Protein AF-A0A6P7H592-F1 (afdb_monomer)

Organism: NCBI:txid50390

Foldseek 3Di:
DDDDDDDPDDPDDPDVVLLVVLLCVCVPPVDNQDNCNSCVVSVNHPCNVVSNVVDDPPDPPDDDDDDPPPDPDDPVVVVVVVVVVVVCCVVPVDDDPVNVVVVVVVVVD

Mean predicted aligned error: 13.51 Å

Secondary structure (DSSP, 8-state):
-----------PPPPHHHHHHHHHHHH-TTS---HHHHHHHTT--THHHHHHHH--TT------S--GGG-SS-HHHHHHHHHHHHHHHHHHS---HHHHHHHHHHTT-

pLDDT: mean 79.07, std 10.34, range [46.09, 93.75]

Solvent-accessible surface area (backbone atoms only — not comparable to full-atom values): 7120 Å² total; per-residue (Å²): 132,85,85,82,83,77,83,91,71,88,84,73,77,75,56,70,66,59,53,50,55,39,45,47,55,47,63,41,80,93,46,91,42,51,70,68,54,38,16,60,77,66,72,38,66,88,57,50,68,58,46,52,74,70,42,54,95,88,50,84,84,74,82,84,75,85,72,75,88,75,60,90,62,54,75,69,53,48,54,50,49,50,54,48,52,52,52,46,44,73,74,51,77,72,76,49,75,66,58,56,53,55,50,56,61,65,77,72,113

Radius of gyration: 21.64 Å; Cα contacts (8 Å, |Δi|>4): 41; chains: 1; bounding box: 49×31×56 Å

Sequence (109 aa):
MVRTYKRKTHRVTPPLDVFWRAAEAVRNEEHIISIRKAAQDFGIHRSLARFIKRTPETNRTVQMGYKKSRLVFCEREEIELEKYLKKTSDMYFGLTPIEVRNSSYLLSL

Structure (mmCIF, N/CA/C/O backbone):
data_AF-A0A6P7H592-F1
#
_entry.id   AF-A0A6P7H592-F1
#
loop_
_atom_site.group_PDB
_atom_site.id
_atom_site.type_symbol
_atom_site.label_atom_id
_atom_site.label_alt_id
_atom_site.label_comp_id
_atom_site.label_asym_id
_atom_site.label_entity_id
_atom_site.label_seq_id
_atom_site.pdbx_PDB_ins_code
_atom_site.Cartn_x
_atom_site.Cartn_y
_atom_site.Cartn_z
_atom_site.occupancy
_atom_site.B_iso_or_equiv
_atom_site.auth_seq_id
_atom_site.auth_comp_id
_atom_site.auth_asym_id
_atom_site.auth_atom_id
_atom_site.pdbx_PDB_model_num
ATOM 1 N N . MET A 1 1 ? -29.606 21.234 -4.670 1.00 68.06 1 MET A N 1
ATOM 2 C CA . MET A 1 1 ? -29.490 19.766 -4.841 1.00 68.06 1 MET A CA 1
ATOM 3 C C . MET A 1 1 ? -28.027 19.369 -4.671 1.00 68.06 1 MET A C 1
ATOM 5 O O . MET A 1 1 ? -27.179 19.979 -5.312 1.00 68.06 1 MET A O 1
ATOM 9 N N . VAL A 1 2 ? -27.707 18.434 -3.771 1.00 73.62 2 VAL A N 1
ATOM 10 C CA . VAL A 1 2 ? -26.317 18.020 -3.490 1.00 73.62 2 VAL A CA 1
ATOM 11 C C . VAL A 1 2 ? -25.783 17.182 -4.654 1.00 73.62 2 VAL A C 1
ATOM 13 O O . VAL A 1 2 ? -26.443 16.255 -5.116 1.00 73.62 2 VAL A O 1
ATOM 16 N N . ARG A 1 3 ? -24.588 17.508 -5.158 1.00 79.94 3 ARG A N 1
ATOM 17 C CA . ARG A 1 3 ? -23.954 16.780 -6.264 1.00 79.94 3 ARG A 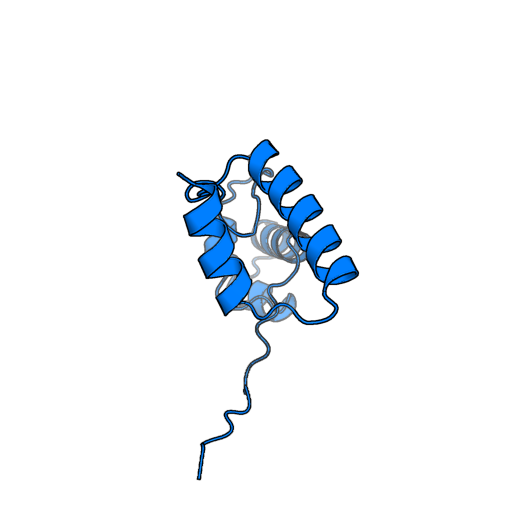CA 1
ATOM 18 C C . ARG A 1 3 ? -23.485 15.401 -5.789 1.00 79.94 3 ARG A C 1
ATOM 20 O O . ARG A 1 3 ? -22.470 15.298 -5.107 1.00 79.94 3 ARG A O 1
ATOM 27 N N . THR A 1 4 ? -24.153 14.332 -6.213 1.00 81.81 4 THR A N 1
ATOM 28 C CA . THR A 1 4 ? -23.646 12.957 -6.069 1.00 81.81 4 THR A CA 1
ATOM 29 C C . THR A 1 4 ? -22.521 12.705 -7.073 1.00 81.81 4 THR A C 1
ATOM 31 O O . THR A 1 4 ? -22.758 12.532 -8.271 1.00 81.81 4 THR A O 1
ATOM 34 N N . TYR A 1 5 ? -21.273 12.706 -6.603 1.00 85.50 5 TYR A N 1
ATOM 35 C CA . TYR A 1 5 ? -20.113 12.380 -7.431 1.00 85.50 5 TYR A CA 1
ATOM 36 C C . TYR A 1 5 ? -20.013 10.862 -7.649 1.00 85.50 5 TYR A C 1
ATOM 38 O O . TYR A 1 5 ? -19.750 10.111 -6.714 1.00 85.50 5 TYR A O 1
ATOM 46 N N . LYS A 1 6 ? -20.170 10.406 -8.899 1.00 85.56 6 LYS A N 1
ATOM 47 C CA . L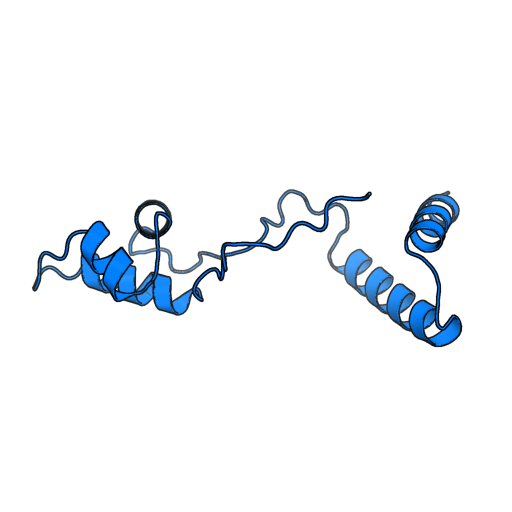YS A 1 6 ? -19.834 9.031 -9.301 1.00 85.56 6 LYS A CA 1
ATOM 48 C C . LYS A 1 6 ? -18.377 8.971 -9.753 1.00 85.56 6 LYS A C 1
ATOM 50 O O . LYS A 1 6 ? -17.960 9.698 -10.659 1.00 85.56 6 LYS A O 1
ATOM 55 N N . ARG A 1 7 ? -17.592 8.100 -9.120 1.00 81.00 7 ARG A N 1
ATOM 56 C CA . ARG A 1 7 ? -16.173 7.919 -9.435 1.00 81.00 7 ARG A CA 1
ATOM 57 C C . ARG A 1 7 ? -16.030 7.275 -10.817 1.00 81.00 7 ARG A C 1
ATOM 59 O O . ARG A 1 7 ? -16.583 6.214 -11.063 1.00 81.00 7 ARG A O 1
ATOM 66 N N . LYS A 1 8 ? -15.266 7.913 -11.708 1.00 84.12 8 LYS A N 1
ATOM 67 C CA . LYS A 1 8 ? -15.058 7.447 -13.096 1.00 84.12 8 LYS A CA 1
ATOM 68 C C . LYS A 1 8 ? -13.863 6.509 -13.275 1.00 84.12 8 LYS A C 1
ATOM 70 O O . LYS A 1 8 ? -13.684 5.951 -14.347 1.00 84.12 8 LYS A O 1
ATOM 75 N N . THR A 1 9 ? -12.996 6.398 -12.268 1.00 76.62 9 THR A N 1
ATOM 76 C CA . THR A 1 9 ? -11.738 5.647 -12.382 1.00 76.62 9 THR A CA 1
ATOM 77 C C . THR A 1 9 ? -11.621 4.609 -11.284 1.00 76.62 9 THR A C 1
ATOM 79 O O . THR A 1 9 ? -11.784 4.914 -10.100 1.00 76.62 9 THR A O 1
ATOM 82 N N . HIS A 1 10 ? -11.285 3.391 -11.692 1.00 69.44 10 HIS A N 1
ATOM 83 C CA . HIS A 1 10 ? -10.927 2.309 -10.796 1.00 69.44 10 HIS A CA 1
ATOM 84 C C . HIS A 1 10 ? -9.405 2.298 -10.639 1.00 69.44 10 HIS A C 1
ATOM 86 O O . HIS A 1 10 ? -8.673 1.788 -11.482 1.00 69.44 10 HIS A O 1
ATOM 92 N N . ARG A 1 11 ? -8.911 2.948 -9.582 1.00 66.31 11 ARG A N 1
ATOM 93 C CA . ARG A 1 11 ? -7.489 2.901 -9.223 1.00 66.31 11 ARG A CA 1
ATOM 94 C C . ARG A 1 11 ? -7.263 1.697 -8.320 1.00 66.31 11 ARG A C 1
ATOM 96 O O . ARG A 1 11 ? -7.155 1.866 -7.110 1.00 66.31 11 ARG A O 1
ATOM 103 N N . VAL A 1 12 ? -7.229 0.500 -8.895 1.00 61.44 12 VAL A N 1
ATOM 104 C CA . VAL A 1 12 ? -6.638 -0.638 -8.189 1.00 61.44 12 VAL A CA 1
ATOM 105 C C . VAL A 1 12 ? -5.148 -0.594 -8.439 1.00 61.44 12 VAL A C 1
ATOM 107 O O . VAL A 1 12 ? -4.697 -0.563 -9.581 1.00 61.44 12 VAL A O 1
ATOM 110 N N . THR A 1 13 ? -4.393 -0.503 -7.352 1.00 71.69 13 THR A N 1
ATOM 111 C CA . THR A 1 13 ? -2.947 -0.666 -7.396 1.00 71.69 13 THR A CA 1
ATOM 112 C C . THR A 1 13 ? -2.692 -2.151 -7.644 1.00 71.69 13 THR A C 1
ATOM 114 O O . THR A 1 13 ? -3.121 -2.953 -6.813 1.00 71.69 13 THR A O 1
ATOM 117 N N . PRO A 1 14 ? -2.050 -2.538 -8.759 1.00 80.88 14 PRO A N 1
ATOM 118 C CA . PRO A 1 14 ? -1.708 -3.933 -9.009 1.00 80.88 14 PRO A CA 1
ATOM 119 C C . PRO A 1 14 ? -0.914 -4.506 -7.827 1.00 80.88 14 PRO A C 1
ATOM 121 O O . PRO A 1 14 ? -0.157 -3.756 -7.193 1.00 80.88 14 PRO A O 1
ATOM 124 N N . PRO A 1 15 ? -1.077 -5.800 -7.505 1.00 85.44 15 PRO A N 1
ATOM 125 C CA . PRO A 1 15 ? -0.326 -6.420 -6.424 1.00 85.44 15 PRO A CA 1
ATOM 126 C C . PRO A 1 15 ? 1.179 -6.350 -6.711 1.00 85.44 15 PRO A C 1
ATOM 128 O O . PRO A 1 15 ? 1.606 -6.282 -7.865 1.00 85.44 15 PRO A O 1
ATOM 131 N N . LEU A 1 16 ? 1.990 -6.372 -5.651 1.00 85.50 16 LEU A N 1
ATOM 132 C CA . LEU A 1 16 ? 3.449 -6.241 -5.744 1.00 85.50 16 LEU A CA 1
ATOM 133 C C . LEU A 1 16 ? 4.074 -7.279 -6.691 1.00 85.50 16 LEU A C 1
ATOM 135 O O . LEU A 1 16 ? 5.001 -6.958 -7.426 1.00 85.50 16 LEU A O 1
ATOM 139 N N . ASP A 1 17 ? 3.532 -8.492 -6.716 1.00 88.00 17 ASP A N 1
ATOM 140 C CA . ASP A 1 17 ? 3.963 -9.561 -7.6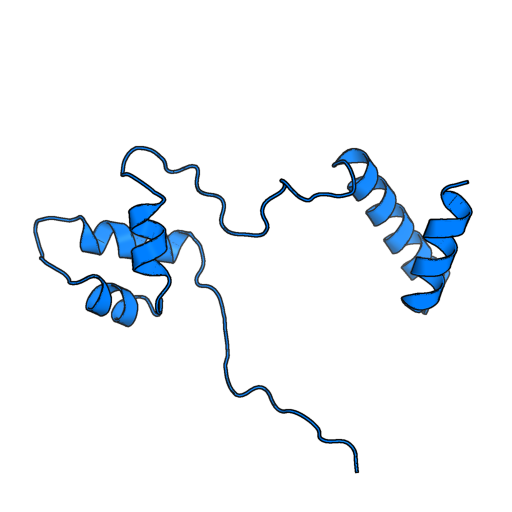18 1.00 88.00 17 ASP A CA 1
ATOM 141 C C . ASP A 1 17 ? 3.861 -9.169 -9.109 1.00 88.00 17 ASP A C 1
ATOM 143 O O . ASP A 1 17 ? 4.787 -9.378 -9.889 1.00 88.00 17 ASP A O 1
ATOM 147 N N . VAL A 1 18 ? 2.781 -8.489 -9.507 1.00 89.19 18 VAL A N 1
ATOM 148 C CA . VAL A 1 18 ? 2.602 -8.014 -10.891 1.00 89.19 18 VAL A CA 1
ATOM 149 C C . VAL A 1 18 ? 3.638 -6.940 -11.245 1.00 89.19 18 VAL A C 1
ATOM 151 O O . VAL A 1 18 ? 4.120 -6.898 -12.375 1.00 89.19 18 VAL A O 1
ATOM 154 N N . PHE A 1 19 ? 4.046 -6.110 -10.279 1.00 88.44 19 PHE A N 1
ATOM 155 C CA . PHE A 1 19 ? 5.137 -5.148 -10.472 1.00 88.44 19 PHE A CA 1
ATOM 156 C C . PHE A 1 19 ? 6.496 -5.822 -10.676 1.00 88.44 19 PHE A C 1
ATOM 158 O O . PHE A 1 19 ? 7.270 -5.348 -11.507 1.00 88.44 19 PHE A O 1
ATOM 165 N N . TRP A 1 20 ? 6.785 -6.903 -9.948 1.00 89.00 20 TRP A N 1
ATOM 166 C CA . TRP A 1 20 ? 8.027 -7.659 -10.115 1.00 89.00 20 TRP A CA 1
ATOM 167 C C . TRP A 1 20 ? 8.098 -8.329 -11.481 1.00 89.00 20 TRP A C 1
ATOM 169 O O . TRP A 1 20 ? 9.067 -8.103 -12.199 1.00 89.00 20 TRP A O 1
ATOM 179 N N . ARG A 1 21 ? 7.037 -9.033 -11.891 1.00 89.75 21 ARG A N 1
ATOM 180 C CA . ARG A 1 21 ? 6.961 -9.665 -13.218 1.00 89.75 21 ARG A CA 1
ATOM 181 C C . ARG A 1 21 ? 7.132 -8.657 -14.356 1.00 89.75 21 ARG A C 1
ATOM 183 O O . ARG A 1 21 ? 7.877 -8.901 -15.300 1.00 89.75 21 ARG A O 1
ATOM 190 N N . ALA A 1 22 ? 6.501 -7.490 -14.239 1.00 89.38 22 ALA A N 1
ATOM 191 C CA . ALA A 1 22 ? 6.656 -6.418 -15.218 1.00 89.38 22 ALA A CA 1
ATOM 192 C C . ALA A 1 22 ? 8.066 -5.802 -15.221 1.00 89.38 22 ALA A C 1
ATOM 194 O O . ALA A 1 22 ? 8.544 -5.375 -16.268 1.00 89.38 22 ALA A O 1
ATOM 195 N N . ALA A 1 23 ? 8.729 -5.724 -14.064 1.00 89.31 23 ALA A N 1
ATOM 196 C CA . ALA A 1 23 ? 10.097 -5.224 -13.964 1.00 89.31 23 ALA A CA 1
ATOM 197 C C . ALA A 1 23 ? 11.114 -6.218 -14.541 1.00 89.31 23 ALA A C 1
ATOM 199 O O . ALA A 1 23 ? 12.034 -5.790 -15.232 1.00 89.31 23 ALA A O 1
ATOM 200 N N . GLU A 1 24 ? 10.932 -7.517 -14.299 1.00 88.38 24 GLU A N 1
ATOM 201 C CA . GLU A 1 24 ? 11.742 -8.589 -14.889 1.00 88.38 24 GLU A CA 1
ATOM 202 C C . GLU A 1 24 ? 11.601 -8.596 -16.414 1.00 88.38 24 GLU A C 1
ATOM 204 O O . GLU A 1 24 ? 12.604 -8.545 -17.113 1.00 88.38 24 GLU A O 1
ATOM 209 N N . ALA A 1 25 ? 10.378 -8.493 -16.945 1.00 88.31 25 ALA A N 1
ATOM 210 C CA . ALA A 1 25 ? 10.140 -8.420 -18.390 1.00 88.31 25 ALA A CA 1
ATOM 211 C C . ALA A 1 25 ? 10.841 -7.236 -19.092 1.00 88.31 25 ALA A C 1
ATOM 213 O O . ALA A 1 25 ? 11.107 -7.306 -20.286 1.00 88.31 25 ALA A O 1
ATOM 214 N N . VAL A 1 26 ? 11.122 -6.144 -18.372 1.00 88.62 26 VAL A N 1
ATOM 215 C CA . VAL A 1 26 ? 11.869 -4.985 -18.898 1.00 88.62 26 VAL A CA 1
ATOM 216 C C . VAL A 1 26 ? 13.385 -5.165 -18.764 1.00 88.62 26 VAL A C 1
ATOM 218 O O . VAL A 1 26 ? 14.132 -4.564 -19.531 1.00 88.62 26 VAL A O 1
ATOM 221 N N . ARG A 1 27 ? 13.847 -5.936 -17.773 1.00 86.25 27 ARG A N 1
ATOM 222 C CA . ARG A 1 27 ? 15.277 -6.182 -17.515 1.00 86.25 27 ARG A CA 1
ATOM 223 C C . ARG A 1 27 ? 15.844 -7.328 -18.332 1.00 86.25 27 ARG A C 1
ATOM 225 O O . ARG A 1 27 ? 17.031 -7.313 -18.621 1.00 86.25 27 ARG A O 1
ATOM 232 N N . ASN A 1 28 ? 15.012 -8.304 -18.680 1.00 83.25 28 ASN A N 1
ATOM 233 C CA . ASN A 1 28 ? 15.428 -9.451 -19.471 1.00 83.25 28 ASN A CA 1
ATOM 234 C C . ASN A 1 28 ? 15.951 -8.977 -20.836 1.00 83.25 28 ASN A C 1
ATOM 236 O O . ASN A 1 28 ? 15.221 -8.368 -21.616 1.00 83.25 28 ASN A O 1
ATOM 240 N N . GLU A 1 29 ? 17.220 -9.267 -21.122 1.00 64.94 29 GLU A N 1
ATOM 241 C CA . GLU A 1 29 ? 17.928 -8.770 -22.311 1.00 64.94 29 GLU A CA 1
ATOM 242 C C . GLU A 1 29 ? 17.487 -9.458 -23.615 1.00 64.94 29 GLU A C 1
ATOM 244 O O . GLU A 1 29 ? 17.701 -8.924 -24.702 1.00 64.94 29 GLU A O 1
ATOM 249 N N . GLU A 1 30 ? 16.818 -10.613 -23.522 1.00 69.00 30 GLU A N 1
ATOM 250 C CA . GLU A 1 30 ? 16.358 -11.402 -24.675 1.00 69.00 30 GLU A CA 1
ATOM 251 C C . GLU A 1 30 ? 15.300 -10.671 -25.520 1.00 69.00 30 GLU A C 1
ATOM 253 O O . GLU A 1 30 ? 15.217 -10.856 -26.738 1.00 69.00 30 GLU A O 1
ATOM 258 N N . HIS A 1 31 ? 14.506 -9.793 -24.898 1.00 66.75 31 HIS A N 1
ATOM 259 C CA . HIS A 1 31 ? 13.498 -8.988 -25.577 1.00 66.75 31 HIS A CA 1
ATOM 260 C C . HIS A 1 31 ? 13.495 -7.559 -25.035 1.00 66.75 31 HIS A C 1
ATOM 262 O O . HIS A 1 31 ? 13.090 -7.311 -23.904 1.00 66.75 31 HIS A O 1
ATOM 268 N N . ILE A 1 32 ? 13.865 -6.589 -25.879 1.00 74.69 32 ILE A N 1
ATOM 269 C CA . ILE A 1 32 ? 13.835 -5.161 -25.530 1.00 74.69 32 ILE A CA 1
ATOM 270 C C . ILE A 1 32 ? 12.373 -4.685 -25.472 1.00 74.69 32 ILE A C 1
ATOM 272 O O . ILE A 1 32 ? 11.827 -4.112 -26.420 1.00 74.69 32 ILE A O 1
ATOM 276 N N . ILE A 1 33 ? 11.698 -4.942 -24.352 1.00 83.31 33 ILE A N 1
ATOM 277 C CA . ILE A 1 33 ? 10.352 -4.439 -24.086 1.00 83.31 33 ILE A CA 1
ATOM 278 C C . ILE A 1 33 ? 10.480 -3.058 -23.445 1.00 83.31 33 ILE A C 1
ATOM 280 O O . ILE A 1 33 ? 11.025 -2.888 -22.356 1.00 83.31 33 ILE A O 1
ATOM 284 N N . SER A 1 34 ? 9.937 -2.034 -24.109 1.00 88.69 34 SER A N 1
ATOM 285 C CA . SER A 1 34 ? 9.894 -0.694 -23.516 1.00 88.69 34 SER A CA 1
ATOM 286 C C . SER A 1 34 ? 9.061 -0.689 -22.228 1.00 88.69 34 SER A C 1
ATOM 288 O O . SER A 1 34 ? 8.015 -1.338 -22.148 1.00 88.69 34 SER A O 1
ATOM 290 N N . ILE A 1 35 ? 9.455 0.136 -21.252 1.00 87.50 35 ILE A N 1
ATOM 291 C CA . ILE A 1 35 ? 8.726 0.305 -19.979 1.00 87.50 35 ILE A CA 1
ATOM 292 C C . ILE A 1 35 ? 7.238 0.591 -20.219 1.00 87.50 35 ILE A C 1
ATOM 294 O O . ILE A 1 35 ? 6.385 0.135 -19.464 1.00 87.50 35 ILE A O 1
ATOM 298 N N . ARG A 1 36 ? 6.912 1.344 -21.279 1.00 88.62 36 ARG A N 1
ATOM 299 C CA . ARG A 1 36 ? 5.532 1.689 -21.637 1.00 88.62 36 ARG A CA 1
ATOM 300 C C . ARG A 1 36 ? 4.731 0.478 -22.116 1.00 88.62 36 ARG A C 1
ATOM 302 O O . ARG A 1 36 ? 3.558 0.378 -21.771 1.00 88.62 36 ARG A O 1
ATOM 309 N N . LYS A 1 37 ? 5.355 -0.408 -22.892 1.00 89.50 37 LYS A N 1
ATOM 310 C CA . LYS A 1 37 ? 4.724 -1.630 -23.396 1.00 89.50 37 LYS A CA 1
ATOM 311 C C . LYS A 1 37 ? 4.478 -2.617 -22.255 1.00 89.50 37 LYS A C 1
ATOM 313 O O . LYS A 1 37 ? 3.336 -2.987 -22.033 1.00 89.50 37 LYS A O 1
ATOM 318 N N . ALA A 1 38 ? 5.492 -2.886 -21.429 1.00 89.56 38 ALA A N 1
ATOM 319 C CA . ALA A 1 38 ? 5.329 -3.720 -20.234 1.00 89.56 38 ALA A CA 1
ATOM 320 C C . ALA A 1 38 ? 4.253 -3.163 -19.281 1.00 89.56 38 ALA A C 1
ATOM 322 O O . ALA A 1 38 ? 3.388 -3.883 -18.800 1.00 89.56 38 ALA A O 1
ATOM 323 N N . ALA A 1 39 ? 4.244 -1.850 -19.048 1.00 88.88 39 ALA A N 1
ATOM 324 C CA . ALA A 1 39 ? 3.194 -1.182 -18.284 1.00 88.88 39 ALA A CA 1
ATOM 325 C C . ALA A 1 39 ? 1.782 -1.495 -18.829 1.00 88.88 39 ALA A C 1
ATOM 327 O O . ALA A 1 39 ? 0.885 -1.861 -18.070 1.00 88.88 39 ALA A O 1
ATOM 328 N N . GLN A 1 40 ? 1.594 -1.405 -20.145 1.00 89.31 40 GLN A N 1
ATOM 329 C CA . GLN A 1 40 ? 0.318 -1.708 -20.788 1.00 89.31 40 GLN A CA 1
ATOM 330 C C . GLN A 1 40 ? -0.067 -3.188 -20.658 1.00 89.31 40 GLN A C 1
ATOM 332 O O . GLN A 1 40 ? -1.197 -3.473 -20.263 1.00 89.31 40 GLN A O 1
ATOM 337 N N . ASP A 1 41 ? 0.871 -4.099 -20.912 1.00 89.44 41 ASP A N 1
ATOM 338 C CA . ASP A 1 41 ? 0.642 -5.549 -20.896 1.00 89.44 41 ASP A CA 1
ATOM 339 C C . ASP A 1 41 ? 0.268 -6.058 -19.494 1.00 89.44 41 ASP A C 1
ATOM 341 O O . ASP A 1 41 ? -0.622 -6.890 -19.335 1.00 89.44 41 ASP A O 1
ATOM 345 N N . PHE A 1 42 ? 0.892 -5.498 -18.453 1.00 88.06 42 PHE A N 1
ATOM 346 C CA . PHE A 1 42 ? 0.634 -5.859 -17.055 1.00 88.06 42 PHE A CA 1
ATOM 347 C C . PHE A 1 42 ? -0.447 -4.993 -16.379 1.00 88.06 42 PHE A C 1
ATOM 349 O O . PHE A 1 42 ? -0.682 -5.120 -15.175 1.00 88.06 42 PHE A O 1
ATOM 356 N N . GLY A 1 43 ? -1.103 -4.082 -17.111 1.00 87.44 43 GLY A N 1
ATOM 357 C CA . GLY A 1 43 ? -2.130 -3.187 -16.558 1.00 87.44 43 GLY A CA 1
ATOM 358 C C . GLY A 1 43 ? -1.597 -2.190 -15.516 1.00 87.44 43 GLY A C 1
ATOM 359 O O . GLY A 1 43 ? -2.354 -1.641 -14.711 1.00 87.44 43 GLY A O 1
ATOM 360 N N . ILE A 1 44 ? -0.288 -1.939 -15.508 1.00 85.19 44 ILE A N 1
ATOM 361 C CA . ILE A 1 44 ? 0.378 -0.980 -14.632 1.00 85.19 44 ILE A CA 1
ATOM 362 C C . ILE A 1 44 ? 0.501 0.328 -15.405 1.00 85.19 44 ILE A C 1
ATOM 364 O O . ILE A 1 44 ? 1.140 0.384 -16.436 1.00 85.19 44 ILE A O 1
ATOM 368 N N . HIS A 1 45 ? -0.065 1.427 -14.914 1.00 78.38 45 HIS A N 1
ATOM 369 C CA . HIS A 1 45 ? 0.069 2.710 -15.613 1.00 78.38 45 HIS A CA 1
ATOM 370 C C . HIS A 1 45 ? 1.468 3.342 -15.378 1.00 78.38 45 HIS A C 1
ATOM 372 O O . HIS A 1 45 ? 2.515 2.722 -15.533 1.00 78.38 45 HIS A O 1
ATOM 378 N N . ARG A 1 46 ? 1.532 4.601 -14.937 1.00 78.19 46 ARG A N 1
ATOM 379 C CA . ARG A 1 46 ? 2.787 5.367 -14.759 1.00 78.19 46 ARG A CA 1
ATOM 380 C C . ARG A 1 46 ? 3.703 4.885 -13.620 1.00 78.19 46 ARG A C 1
ATOM 382 O O . ARG A 1 46 ? 4.755 5.477 -13.391 1.00 78.19 46 ARG A O 1
ATOM 389 N N . SER A 1 47 ? 3.312 3.849 -12.883 1.00 84.81 47 SER A N 1
ATOM 390 C CA . SER A 1 47 ? 4.000 3.426 -11.658 1.00 84.81 47 SER A CA 1
ATOM 391 C C . SER A 1 47 ? 5.194 2.497 -11.904 1.00 84.81 47 SER A C 1
ATOM 393 O O . SER A 1 47 ? 6.068 2.431 -11.043 1.00 84.81 47 SER A O 1
ATOM 395 N N . LEU A 1 48 ? 5.267 1.817 -13.057 1.00 88.00 48 LEU A N 1
ATOM 396 C CA . LEU A 1 48 ? 6.312 0.821 -13.337 1.00 88.00 48 LEU A CA 1
ATOM 397 C C . LEU A 1 48 ? 7.716 1.443 -13.395 1.00 88.00 48 LEU A C 1
ATOM 399 O O . LEU A 1 48 ? 8.634 0.964 -12.738 1.00 88.00 48 LEU A O 1
ATOM 403 N N . ALA A 1 49 ? 7.870 2.578 -14.085 1.00 88.19 49 ALA A N 1
ATOM 404 C CA . ALA A 1 49 ? 9.149 3.292 -14.169 1.00 88.19 49 ALA A CA 1
ATOM 405 C C . ALA A 1 49 ? 9.687 3.690 -12.782 1.00 88.19 49 ALA A C 1
ATOM 407 O O . ALA A 1 49 ? 10.875 3.563 -12.486 1.00 88.19 49 ALA A O 1
ATOM 408 N N . ARG A 1 50 ? 8.787 4.147 -11.900 1.00 85.50 50 ARG A N 1
ATOM 409 C CA . ARG A 1 50 ? 9.127 4.509 -10.519 1.00 85.50 50 ARG A CA 1
ATOM 410 C C . ARG A 1 50 ? 9.544 3.290 -9.702 1.00 85.50 50 ARG A C 1
ATOM 412 O O . ARG A 1 50 ? 10.430 3.416 -8.862 1.00 85.50 50 ARG A O 1
ATOM 419 N N . PHE A 1 51 ? 8.884 2.155 -9.925 1.00 87.12 51 PHE A N 1
ATOM 420 C CA . PHE A 1 51 ? 9.199 0.895 -9.266 1.00 87.12 51 PHE A CA 1
ATOM 421 C C . PHE A 1 51 ? 10.606 0.432 -9.646 1.00 87.12 51 PHE A C 1
ATOM 423 O O . PHE A 1 51 ? 11.454 0.365 -8.764 1.00 87.12 51 PHE A O 1
ATOM 430 N N . ILE A 1 52 ? 10.895 0.292 -10.945 1.00 86.62 52 ILE A N 1
ATOM 431 C CA . ILE A 1 52 ? 12.209 -0.127 -11.466 1.00 86.62 52 ILE A CA 1
ATOM 432 C C . ILE A 1 52 ? 13.339 0.757 -10.921 1.00 86.62 52 ILE A C 1
ATOM 434 O O . ILE A 1 52 ? 14.353 0.234 -10.470 1.00 86.62 52 ILE A O 1
ATOM 438 N N . LYS A 1 53 ? 13.147 2.085 -10.891 1.00 86.00 53 LYS A N 1
ATOM 439 C CA . LYS A 1 53 ? 14.132 3.031 -10.337 1.00 86.00 53 LYS A CA 1
ATOM 440 C C . LYS A 1 53 ? 14.372 2.850 -8.830 1.00 86.00 53 LYS A C 1
ATOM 442 O O . LYS A 1 53 ? 15.449 3.174 -8.342 1.00 86.00 53 LYS A O 1
ATOM 447 N N . ARG A 1 54 ? 13.363 2.406 -8.076 1.00 81.12 54 ARG A N 1
ATOM 448 C CA . ARG A 1 54 ? 13.425 2.254 -6.612 1.00 81.12 54 ARG A CA 1
ATOM 449 C C . ARG A 1 54 ? 13.960 0.885 -6.183 1.00 81.12 54 ARG A C 1
ATOM 451 O O . ARG A 1 54 ? 14.543 0.797 -5.108 1.00 81.12 54 ARG A O 1
ATOM 458 N N . THR A 1 55 ? 13.744 -0.157 -6.980 1.00 79.62 55 THR A N 1
ATOM 459 C CA . THR A 1 55 ? 14.209 -1.528 -6.732 1.00 79.62 55 THR A CA 1
ATOM 460 C C . THR A 1 55 ? 15.387 -1.859 -7.647 1.00 79.62 55 THR A C 1
ATOM 462 O O . THR A 1 55 ? 15.147 -2.455 -8.691 1.00 79.62 55 THR A O 1
ATOM 465 N N . PRO A 1 56 ? 16.650 -1.523 -7.343 1.00 71.75 56 PRO A N 1
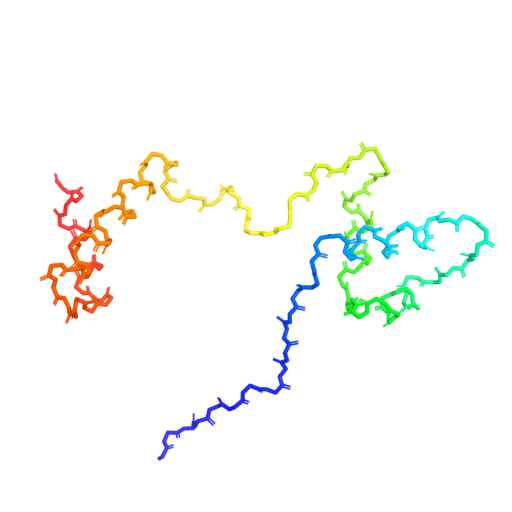ATOM 466 C CA . PRO A 1 56 ? 17.765 -2.151 -8.058 1.00 71.75 56 PRO A CA 1
ATOM 467 C C . PRO A 1 56 ? 17.711 -3.677 -7.849 1.00 71.75 56 PRO A C 1
ATOM 469 O O . PRO A 1 56 ?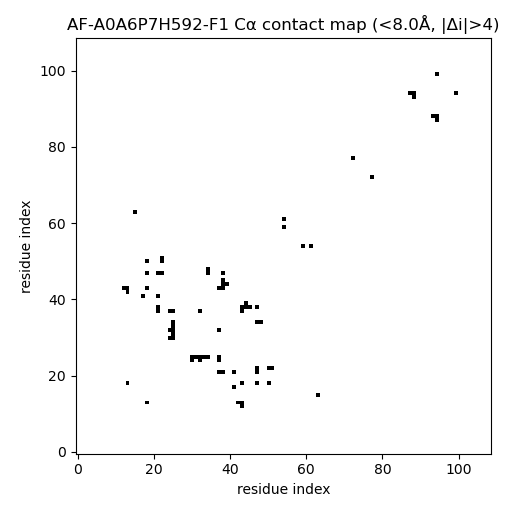 17.143 -4.139 -6.858 1.00 71.75 56 PRO A O 1
ATOM 472 N N . GLU A 1 57 ? 18.250 -4.457 -8.787 1.00 65.50 57 GLU A N 1
ATOM 473 C CA . GLU A 1 57 ? 18.128 -5.931 -8.862 1.00 65.50 57 GLU A CA 1
ATOM 474 C C . GLU A 1 57 ? 18.426 -6.676 -7.551 1.00 65.50 57 GLU A C 1
ATOM 476 O O . GLU A 1 57 ? 17.855 -7.731 -7.290 1.00 65.50 57 GLU A O 1
ATOM 481 N N . THR A 1 58 ? 19.241 -6.083 -6.684 1.00 59.53 58 THR A N 1
ATOM 482 C CA . THR A 1 58 ? 19.702 -6.648 -5.415 1.00 59.53 58 THR A CA 1
ATOM 483 C C . THR A 1 58 ? 18.725 -6.501 -4.242 1.00 59.53 58 THR A C 1
ATOM 485 O O . THR A 1 58 ? 18.866 -7.212 -3.251 1.00 59.53 58 THR A O 1
ATOM 488 N N . ASN A 1 59 ? 17.713 -5.625 -4.319 1.00 62.03 59 ASN A N 1
ATOM 489 C CA . ASN A 1 59 ? 16.843 -5.302 -3.180 1.00 62.03 59 ASN A CA 1
ATOM 490 C C . ASN A 1 59 ? 15.370 -5.657 -3.430 1.00 62.03 59 ASN A C 1
ATOM 492 O O . ASN A 1 59 ? 14.564 -4.821 -3.848 1.00 62.03 59 ASN A O 1
ATOM 496 N N . ARG A 1 60 ? 14.994 -6.896 -3.082 1.00 64.62 60 ARG A N 1
ATOM 497 C CA . ARG A 1 60 ? 13.594 -7.374 -3.085 1.00 64.62 60 ARG A CA 1
ATOM 498 C C . ARG A 1 60 ? 12.758 -6.911 -1.883 1.00 64.62 60 ARG A C 1
ATOM 500 O O . ARG A 1 60 ? 11.562 -7.172 -1.828 1.00 64.62 60 ARG A O 1
ATOM 507 N N . THR A 1 61 ? 13.334 -6.165 -0.942 1.00 63.81 61 THR A N 1
ATOM 508 C CA . THR A 1 61 ? 12.685 -5.727 0.312 1.00 63.81 61 THR A CA 1
ATOM 509 C C . THR A 1 61 ? 11.725 -4.539 0.152 1.00 63.81 61 THR A C 1
ATOM 511 O O . THR A 1 61 ? 11.426 -3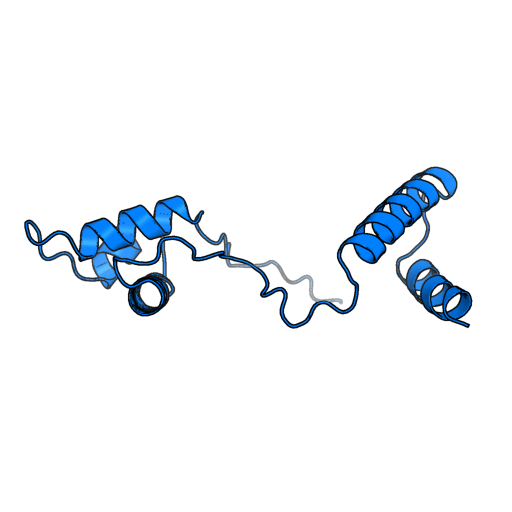.825 1.112 1.00 63.81 61 THR A O 1
ATOM 514 N N . VAL A 1 62 ? 11.212 -4.280 -1.055 1.00 65.62 62 VAL A N 1
ATOM 515 C CA . VAL A 1 62 ? 10.327 -3.134 -1.280 1.00 65.62 62 VAL A CA 1
ATOM 516 C C . VAL A 1 62 ? 8.908 -3.439 -0.821 1.00 65.62 62 VAL A C 1
ATOM 518 O O . VAL A 1 62 ? 8.118 -4.070 -1.515 1.00 65.62 62 VAL A O 1
ATOM 521 N N . GLN A 1 63 ? 8.566 -2.898 0.348 1.00 65.50 63 GLN A N 1
ATOM 522 C CA . GLN A 1 63 ? 7.184 -2.785 0.794 1.00 65.50 63 GLN A CA 1
ATOM 523 C C . GLN A 1 63 ? 6.448 -1.702 -0.008 1.00 65.50 63 GLN A C 1
ATOM 525 O O . GLN A 1 63 ? 6.851 -0.528 -0.057 1.00 65.50 63 GLN A O 1
ATOM 530 N N . MET A 1 64 ? 5.347 -2.114 -0.635 1.00 66.31 64 MET A N 1
ATOM 531 C CA . MET A 1 64 ? 4.359 -1.236 -1.255 1.00 66.31 64 MET A CA 1
ATOM 532 C C . MET A 1 64 ? 3.229 -0.982 -0.259 1.00 66.31 64 MET A C 1
ATOM 534 O O . MET A 1 64 ? 2.682 -1.921 0.307 1.00 66.31 64 MET A O 1
ATOM 538 N N . GLY A 1 65 ? 2.893 0.288 -0.033 1.00 67.69 65 GLY A N 1
ATOM 539 C CA . GLY A 1 65 ? 1.899 0.689 0.962 1.00 67.69 65 GLY A CA 1
ATOM 540 C C . GLY A 1 65 ? 2.262 2.002 1.651 1.00 67.69 65 GLY A C 1
ATOM 541 O O . GLY A 1 65 ? 3.148 2.737 1.199 1.00 67.69 65 GLY A O 1
ATOM 542 N N . TYR A 1 66 ? 1.562 2.303 2.742 1.00 66.56 66 TYR A N 1
ATOM 543 C CA . TYR A 1 66 ? 1.860 3.458 3.582 1.00 66.56 66 TYR A CA 1
ATOM 544 C C . TYR A 1 66 ? 3.240 3.302 4.227 1.00 66.56 66 TYR A C 1
ATOM 546 O O . TYR A 1 66 ? 3.579 2.253 4.769 1.00 66.56 66 TYR A O 1
ATOM 554 N N . LYS A 1 67 ? 4.062 4.356 4.158 1.00 67.62 67 LYS A N 1
ATOM 555 C CA . LYS A 1 67 ? 5.345 4.374 4.864 1.00 67.62 67 LYS A CA 1
ATOM 556 C C . LYS A 1 67 ? 5.078 4.501 6.362 1.00 67.62 67 LYS A C 1
ATOM 558 O O . LYS A 1 67 ? 4.480 5.488 6.783 1.00 67.62 67 LYS A O 1
ATOM 563 N N . LYS A 1 68 ? 5.616 3.567 7.151 1.00 68.25 68 LYS A N 1
ATOM 564 C CA . LYS A 1 68 ? 5.548 3.573 8.623 1.00 68.25 68 LYS A CA 1
ATOM 565 C C . LYS A 1 68 ? 6.275 4.758 9.292 1.00 68.25 68 LYS A C 1
ATOM 567 O O . LYS A 1 68 ? 6.211 4.922 10.498 1.00 68.25 68 LYS A O 1
ATOM 572 N N . SER A 1 69 ? 6.943 5.626 8.527 1.00 70.81 69 SER A N 1
ATOM 573 C CA . SER A 1 69 ? 7.707 6.764 9.064 1.00 70.81 69 SER A CA 1
ATOM 574 C C . SER A 1 69 ? 6.847 7.902 9.631 1.00 70.81 69 SER A C 1
ATOM 576 O O . SER A 1 69 ? 7.398 8.868 10.140 1.00 70.81 69 SER A O 1
ATOM 578 N N . ARG A 1 70 ? 5.522 7.858 9.449 1.00 73.38 70 ARG A N 1
ATOM 579 C CA . ARG A 1 70 ? 4.566 8.846 9.980 1.00 73.38 70 ARG A CA 1
ATOM 580 C C . ARG A 1 70 ? 3.512 8.189 10.875 1.00 73.38 70 ARG A C 1
ATOM 582 O O . ARG A 1 70 ? 2.397 8.695 10.961 1.00 73.38 70 ARG A O 1
ATOM 589 N N . LEU A 1 71 ? 3.828 7.029 11.452 1.00 78.38 71 LEU A N 1
ATOM 590 C CA . LEU A 1 71 ? 2.953 6.414 12.444 1.00 78.38 71 LEU A CA 1
ATOM 591 C C . LEU A 1 71 ? 2.903 7.320 13.674 1.00 78.38 71 LEU A C 1
ATOM 593 O O . LEU A 1 71 ? 3.939 7.788 14.139 1.00 78.38 71 LEU A O 1
ATOM 597 N N . VAL A 1 72 ? 1.687 7.607 14.131 1.00 84.69 72 VAL A N 1
ATOM 598 C CA . VAL A 1 72 ? 1.445 8.395 15.347 1.00 84.69 72 VAL A CA 1
ATOM 599 C C . VAL A 1 72 ? 1.532 7.495 16.577 1.00 84.69 72 VAL A C 1
ATOM 601 O O . VAL A 1 72 ? 2.038 7.926 17.604 1.00 84.69 72 VAL A O 1
ATOM 604 N N . PHE A 1 73 ? 1.088 6.245 16.435 1.00 83.44 73 PHE A N 1
ATOM 605 C CA . PHE A 1 73 ? 1.077 5.241 17.487 1.00 83.44 73 PHE A CA 1
ATOM 606 C C . PHE A 1 73 ? 2.133 4.169 17.233 1.00 83.44 73 PHE A C 1
ATOM 608 O O . PHE A 1 73 ? 2.443 3.821 16.088 1.00 83.44 73 PHE A O 1
ATOM 615 N N . CYS A 1 74 ? 2.682 3.629 18.312 1.00 88.25 74 CYS A N 1
ATOM 616 C CA . CYS A 1 74 ? 3.533 2.451 18.259 1.00 88.25 74 CYS A CA 1
ATOM 617 C C . CYS A 1 74 ? 2.695 1.190 17.995 1.00 88.25 74 CYS A C 1
ATOM 619 O O . CYS A 1 74 ? 1.504 1.143 18.281 1.00 88.25 74 CYS A O 1
ATOM 621 N N . GLU A 1 75 ? 3.325 0.115 17.515 1.00 87.06 75 GLU A N 1
ATOM 622 C CA . GLU A 1 75 ? 2.619 -1.135 17.173 1.00 87.06 75 GLU A CA 1
ATOM 623 C C . GLU A 1 75 ? 1.822 -1.717 18.354 1.00 87.06 75 GLU A C 1
ATOM 625 O O . GLU A 1 75 ? 0.714 -2.214 18.178 1.00 87.06 75 GLU A O 1
ATOM 630 N N . ARG A 1 76 ? 2.346 -1.590 19.580 1.00 91.25 76 ARG A N 1
ATOM 631 C CA . ARG A 1 76 ? 1.632 -1.994 20.802 1.00 91.25 76 ARG A CA 1
ATOM 632 C C . ARG A 1 76 ? 0.359 -1.176 21.030 1.00 91.25 76 ARG A C 1
ATOM 634 O O . ARG A 1 76 ? -0.677 -1.752 21.344 1.00 91.25 76 ARG A O 1
ATOM 641 N N . GLU A 1 77 ? 0.449 0.137 20.846 1.00 90.62 77 GLU A N 1
ATOM 642 C CA . GLU A 1 77 ? -0.663 1.074 21.026 1.00 90.62 77 GLU A CA 1
ATOM 643 C C . GLU A 1 77 ? -1.737 0.857 19.953 1.00 90.62 77 GLU A C 1
ATOM 645 O O . GLU A 1 77 ? -2.921 0.856 20.269 1.00 90.62 77 GLU A O 1
ATOM 650 N N . GLU A 1 78 ? -1.348 0.585 18.701 1.00 89.94 78 GLU A 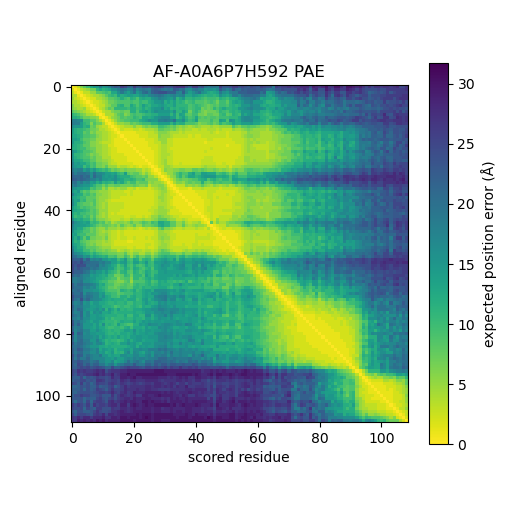N 1
ATOM 651 C CA . GLU A 1 78 ? -2.302 0.249 17.635 1.00 89.94 78 GLU A CA 1
ATOM 652 C C . GLU A 1 78 ? -3.081 -1.038 17.944 1.00 89.94 78 GLU A C 1
ATOM 654 O O . GLU A 1 78 ? -4.296 -1.074 17.753 1.00 89.94 78 GLU A O 1
ATOM 659 N N . ILE A 1 79 ? -2.413 -2.073 18.469 1.00 93.44 79 ILE A N 1
ATOM 660 C CA . ILE A 1 79 ? -3.063 -3.338 18.856 1.00 93.44 79 ILE A CA 1
ATOM 661 C C . ILE A 1 79 ? -4.060 -3.116 20.000 1.00 93.44 79 ILE A C 1
ATOM 663 O O . ILE A 1 79 ? -5.142 -3.712 20.020 1.00 93.44 79 ILE A O 1
ATOM 667 N N . GLU A 1 80 ? -3.701 -2.290 20.979 1.00 93.19 80 GLU A N 1
ATOM 668 C CA . GLU A 1 80 ? -4.577 -1.976 22.106 1.00 93.19 80 GLU A CA 1
ATOM 669 C C . GLU A 1 80 ? -5.787 -1.144 21.662 1.00 93.19 80 GLU A C 1
ATOM 671 O O . GLU A 1 80 ? -6.926 -1.473 22.009 1.00 93.19 80 GLU A O 1
ATOM 676 N N . LEU A 1 81 ? -5.562 -0.148 20.802 1.00 92.12 81 LEU A N 1
ATOM 677 C CA . LEU A 1 81 ? -6.612 0.665 20.200 1.00 92.12 81 LEU A CA 1
ATOM 678 C C . LEU A 1 81 ? -7.569 -0.186 19.352 1.00 92.12 81 LEU A C 1
ATOM 680 O O . LEU A 1 81 ? -8.783 -0.023 19.445 1.00 92.12 81 LEU A O 1
ATOM 684 N N . GLU A 1 82 ? -7.051 -1.126 18.555 1.00 93.75 82 GLU A N 1
ATOM 685 C CA . GLU A 1 82 ? -7.862 -2.041 17.745 1.00 93.75 82 GLU A CA 1
ATOM 686 C C . GLU A 1 82 ? -8.795 -2.884 18.624 1.00 93.75 82 GLU A C 1
ATOM 688 O O . GLU A 1 82 ? -9.995 -2.987 18.348 1.00 93.75 82 GLU A O 1
ATOM 693 N N . LYS A 1 83 ? -8.261 -3.468 19.705 1.00 93.25 83 LYS A N 1
ATOM 694 C CA . LYS A 1 83 ? -9.051 -4.252 20.666 1.00 93.25 83 LYS A CA 1
ATOM 695 C C . LYS A 1 83 ? -10.125 -3.400 21.326 1.00 93.25 83 LYS A C 1
ATOM 697 O O . LYS A 1 83 ? -11.263 -3.853 21.453 1.00 93.25 83 LYS A O 1
ATOM 702 N N . TYR A 1 84 ? -9.774 -2.180 21.724 1.00 90.75 84 TYR A N 1
ATOM 703 C CA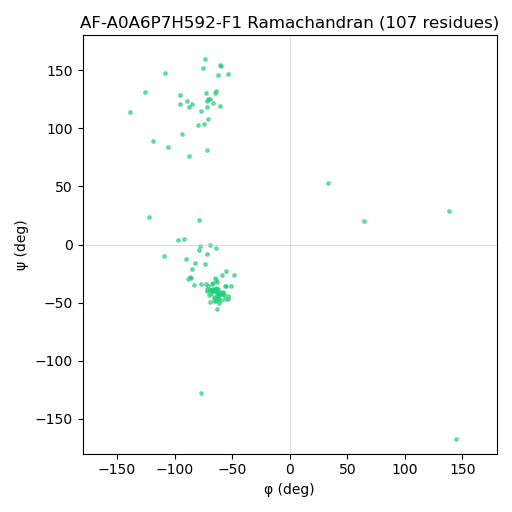 . TYR A 1 84 ? -10.720 -1.246 22.315 1.00 90.75 84 TYR A CA 1
ATOM 704 C C . TYR A 1 84 ? -11.843 -0.902 21.334 1.00 90.75 84 TYR A C 1
ATOM 706 O O . TYR A 1 84 ? -13.006 -1.067 21.681 1.00 90.75 84 TYR A O 1
ATOM 714 N N . LEU A 1 85 ? -11.518 -0.522 20.094 1.00 88.56 85 LEU A N 1
ATOM 715 C CA . LEU A 1 85 ? -12.498 -0.156 19.066 1.00 88.56 85 LEU A CA 1
ATOM 716 C C . LEU A 1 85 ? -13.441 -1.303 18.695 1.00 88.56 85 LEU A C 1
ATOM 718 O O . LEU A 1 85 ? -14.629 -1.074 18.489 1.00 88.56 85 LEU A O 1
ATOM 722 N N . LYS A 1 86 ? -12.940 -2.541 18.626 1.00 88.88 86 LYS A N 1
ATOM 723 C CA . LYS A 1 86 ? -13.791 -3.722 18.416 1.00 88.88 86 LYS A CA 1
ATOM 724 C C . LYS A 1 86 ? -14.744 -3.919 19.588 1.00 88.88 86 LYS A C 1
ATOM 726 O O . LYS A 1 86 ? -15.948 -4.012 19.391 1.00 88.88 86 LYS A O 1
ATOM 731 N N . LYS A 1 87 ? -14.218 -3.872 20.816 1.00 87.62 87 LYS A N 1
ATOM 732 C CA . LYS A 1 87 ? -15.026 -4.013 22.029 1.00 87.62 87 LYS A CA 1
ATOM 733 C C . LYS A 1 87 ? -16.079 -2.910 22.141 1.00 87.62 87 LYS A C 1
ATOM 735 O O . LYS A 1 87 ? -17.204 -3.193 22.532 1.00 87.62 87 LYS A O 1
ATOM 740 N N . THR A 1 88 ? -15.747 -1.662 21.807 1.00 82.06 88 THR A N 1
ATOM 741 C CA . THR A 1 88 ? -16.715 -0.559 21.822 1.00 82.06 88 THR A CA 1
ATOM 742 C C . THR A 1 88 ? -17.716 -0.663 20.678 1.00 82.06 88 THR A C 1
ATOM 744 O O . THR A 1 88 ? -18.895 -0.430 20.904 1.00 82.06 88 THR A O 1
ATOM 747 N N . SER A 1 89 ? -17.303 -1.076 19.481 1.00 82.56 89 SER A N 1
ATOM 748 C CA . SER A 1 89 ? -18.226 -1.377 18.380 1.00 82.56 89 SER A CA 1
ATOM 749 C C . SER A 1 89 ? -19.262 -2.426 18.795 1.00 82.56 89 SER A C 1
ATOM 751 O O . SER A 1 89 ? -20.457 -2.215 18.595 1.00 82.56 89 SER A O 1
ATOM 753 N N . ASP A 1 90 ? -18.806 -3.510 19.426 1.00 80.19 90 ASP A N 1
ATOM 754 C CA . ASP A 1 90 ? -19.661 -4.604 19.891 1.00 80.19 90 ASP A CA 1
ATOM 755 C C . ASP A 1 90 ? -20.556 -4.178 21.067 1.00 80.19 90 ASP A C 1
ATOM 757 O O . ASP A 1 90 ? -21.724 -4.555 21.123 1.00 80.19 90 ASP A O 1
ATOM 761 N N . MET A 1 91 ? -20.034 -3.366 21.997 1.00 75.44 91 MET A N 1
ATOM 762 C CA . MET A 1 91 ? -20.806 -2.854 23.138 1.00 75.44 91 MET A CA 1
ATOM 763 C C . MET A 1 91 ? -21.853 -1.820 22.731 1.00 75.44 91 MET A C 1
ATOM 765 O O . MET A 1 91 ? -22.912 -1.766 23.350 1.00 75.44 91 MET A O 1
ATOM 769 N N . TYR A 1 92 ? -21.559 -0.981 21.737 1.00 65.62 92 TYR A N 1
ATOM 770 C CA . TYR A 1 92 ? -22.366 0.206 21.478 1.00 65.62 92 TYR A CA 1
ATOM 771 C C . TYR A 1 92 ? -23.214 0.157 20.212 1.00 65.62 92 TYR A C 1
ATOM 773 O O . TYR A 1 92 ? -24.025 1.063 20.069 1.00 65.62 92 TYR A O 1
ATOM 781 N N . PHE A 1 93 ? -23.061 -0.829 19.310 1.00 59.50 93 PHE A N 1
ATOM 782 C CA . PHE A 1 93 ? -23.831 -0.921 18.052 1.00 59.50 93 PHE A CA 1
ATOM 783 C C . PHE A 1 93 ? -24.174 0.470 17.461 1.00 59.50 93 PHE A C 1
ATOM 785 O O . PHE A 1 93 ? -25.338 0.786 17.224 1.00 59.50 93 PHE A O 1
ATOM 792 N N . GLY A 1 94 ? -23.167 1.342 17.276 1.00 60.94 94 GLY A N 1
ATOM 793 C CA . GLY A 1 94 ? -23.404 2.693 16.744 1.00 60.94 94 GLY A CA 1
ATOM 794 C C . GLY A 1 94 ? -22.648 3.868 17.365 1.00 60.94 94 GLY A C 1
ATOM 795 O O . GLY A 1 94 ? -23.161 4.981 17.285 1.00 60.94 94 GLY A O 1
ATOM 796 N N . LEU A 1 95 ? -21.443 3.696 17.924 1.00 62.50 95 LEU A N 1
ATOM 797 C CA . LEU A 1 95 ? -20.605 4.871 18.204 1.00 62.50 95 LEU A CA 1
ATOM 798 C C . LEU A 1 95 ? -20.169 5.522 16.893 1.00 62.50 95 LEU A C 1
ATOM 800 O O . LEU A 1 95 ? -19.531 4.903 16.035 1.00 62.50 95 LEU A O 1
ATOM 804 N N . THR A 1 96 ? -20.512 6.793 16.738 1.00 68.88 96 THR A N 1
ATOM 805 C CA . THR A 1 96 ? -20.137 7.568 15.562 1.00 68.88 96 THR A CA 1
ATOM 806 C C . THR A 1 96 ? -18.652 7.954 15.633 1.00 68.88 96 THR A C 1
ATOM 808 O O . THR A 1 96 ? -18.099 8.139 16.719 1.00 68.88 96 THR A O 1
ATOM 811 N N . PRO A 1 97 ? -17.963 8.149 14.492 1.00 68.56 97 PRO A N 1
ATOM 812 C CA . PRO A 1 97 ? -16.542 8.526 14.475 1.00 68.56 97 PRO A CA 1
ATOM 813 C C . PRO A 1 97 ? -16.208 9.798 15.277 1.00 68.56 97 PRO A C 1
ATOM 815 O O . PRO A 1 97 ? -15.067 9.996 15.693 1.00 68.56 97 PRO A O 1
ATOM 818 N N . ILE A 1 98 ? -17.199 10.668 15.488 1.00 75.38 98 ILE A N 1
AT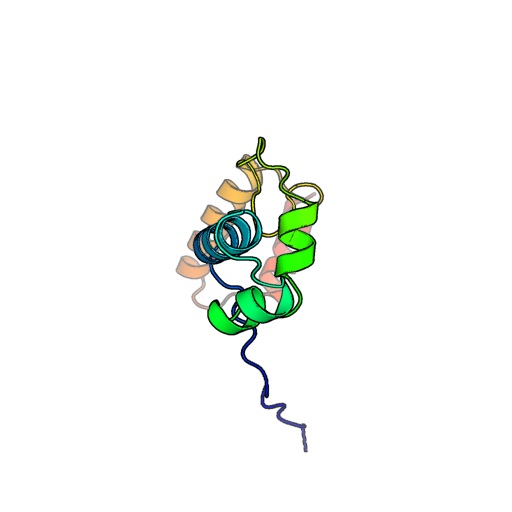OM 819 C CA . ILE A 1 98 ? -17.077 11.897 16.278 1.00 75.38 98 ILE A CA 1
ATOM 820 C C . ILE A 1 98 ? -16.930 11.570 17.768 1.00 75.38 98 ILE A C 1
ATOM 822 O O . ILE A 1 98 ? -16.075 12.144 18.440 1.00 75.38 98 ILE A O 1
ATOM 826 N N . GLU A 1 99 ? -17.715 10.622 18.274 1.00 73.56 99 GLU A N 1
ATOM 827 C CA . GLU A 1 99 ? -17.670 10.205 19.678 1.00 73.56 99 GLU A CA 1
ATOM 828 C C . GLU A 1 99 ? -16.353 9.496 19.991 1.00 73.56 99 GLU A C 1
ATOM 830 O O . GLU A 1 99 ? -15.722 9.807 20.998 1.00 73.56 99 GLU A O 1
ATOM 835 N N . VAL A 1 100 ? -15.871 8.657 19.067 1.00 74.44 100 VAL A N 1
ATOM 836 C CA . VAL A 1 100 ? -14.559 7.994 19.168 1.00 74.44 100 VAL A CA 1
ATOM 837 C C . VAL A 1 100 ? -13.418 9.015 19.233 1.00 74.44 100 VAL A C 1
ATOM 839 O O . VAL A 1 100 ? -12.491 8.885 20.039 1.00 74.44 100 VAL A O 1
ATOM 842 N N . ARG A 1 101 ? -13.487 10.070 18.410 1.00 77.94 101 ARG A N 1
ATOM 843 C CA . ARG A 1 101 ? -12.505 11.159 18.437 1.00 77.94 101 ARG A CA 1
ATOM 844 C C . ARG A 1 101 ? -12.526 11.880 19.784 1.00 77.94 101 ARG A C 1
ATOM 846 O O . ARG A 1 101 ? -11.467 12.071 20.371 1.00 77.94 101 ARG A O 1
ATOM 853 N N . ASN A 1 102 ? -13.697 12.230 20.304 1.00 79.62 102 ASN A N 1
ATOM 854 C CA . ASN A 1 102 ? -13.805 12.921 21.590 1.00 79.62 102 ASN A CA 1
ATOM 855 C C . ASN A 1 102 ? -13.323 12.055 22.765 1.00 79.62 102 ASN A C 1
ATOM 857 O O . ASN A 1 102 ? -12.603 12.556 23.627 1.00 79.62 102 ASN A O 1
ATOM 861 N N . SER A 1 103 ? -13.628 10.752 22.771 1.00 72.06 103 SER A N 1
ATOM 862 C CA . SER A 1 103 ? -13.135 9.838 23.808 1.00 72.06 103 SER A CA 1
ATOM 863 C C . SER A 1 103 ? -11.614 9.690 23.783 1.00 72.06 103 SER A C 1
ATOM 865 O O . SER A 1 103 ? -10.994 9.640 24.841 1.00 72.06 103 SER A O 1
ATOM 867 N N . SER A 1 104 ? -10.998 9.679 22.593 1.00 74.38 104 SER A N 1
ATOM 868 C CA . SER A 1 104 ? -9.538 9.562 22.470 1.00 74.38 104 SER A CA 1
ATOM 869 C C . SER A 1 104 ? -8.780 10.742 23.089 1.00 74.38 104 SER A C 1
ATOM 871 O O . SER A 1 104 ? -7.714 10.543 23.658 1.00 74.38 104 SER A O 1
ATOM 873 N N . TYR A 1 105 ? -9.348 11.953 23.055 1.00 77.50 105 TYR A N 1
ATOM 874 C CA . TYR A 1 105 ? -8.747 13.122 23.708 1.00 77.50 105 TYR A CA 1
ATOM 875 C C . TYR A 1 105 ? -8.944 13.128 25.228 1.00 77.50 105 TYR A C 1
ATOM 877 O O . TYR A 1 105 ? -8.061 13.585 25.944 1.00 77.50 105 TYR A O 1
ATOM 885 N N . LEU A 1 106 ? -10.074 12.617 25.725 1.00 72.56 106 LEU A N 1
ATOM 886 C CA . LEU A 1 106 ? -10.356 12.552 27.164 1.00 72.56 106 LEU A CA 1
ATOM 887 C C . LEU A 1 106 ? -9.533 11.481 27.889 1.00 72.56 106 LEU A C 1
ATOM 889 O O . LEU A 1 106 ? -9.158 11.686 29.034 1.00 72.56 106 LEU A O 1
ATOM 893 N N . LEU A 1 107 ? -9.237 10.360 27.227 1.00 67.00 107 LEU A N 1
ATOM 894 C CA . LEU A 1 107 ? -8.403 9.278 27.772 1.00 67.00 107 LEU A CA 1
ATOM 895 C C . LEU A 1 107 ? -6.891 9.573 27.714 1.00 67.00 107 LEU A C 1
ATOM 897 O O . LEU A 1 107 ? -6.096 8.770 28.190 1.00 67.00 107 LEU A O 1
ATOM 901 N N . SER A 1 108 ? -6.495 10.692 27.104 1.00 58.25 108 SER A N 1
ATOM 902 C CA . SER A 1 108 ? -5.100 11.110 26.895 1.00 58.25 108 SER A CA 1
ATOM 903 C C . SER A 1 108 ? -4.591 12.114 27.952 1.00 58.25 108 SER A C 1
ATOM 905 O O . SER A 1 108 ? -3.473 12.616 27.807 1.00 58.25 108 SER A O 1
ATOM 907 N N . LEU A 1 109 ? -5.400 12.436 28.966 1.00 46.09 109 LEU A N 1
ATOM 908 C CA . LEU A 1 109 ? -5.068 13.286 30.120 1.00 46.09 109 LEU A CA 1
ATOM 909 C C . LEU A 1 109 ? -4.911 12.426 31.376 1.00 46.09 109 LEU A C 1
ATOM 911 O O . LEU A 1 109 ? -4.002 12.746 32.172 1.00 46.09 109 LEU A O 1
#

InterPro domains:
  IPR007889 DNA binding HTH domain, Psq-type [PF05225] (19-60)